Protein AF-A0A940TN45-F1 (afdb_monomer)

pLDDT: mean 89.81, std 8.8, range [52.25, 97.5]

Solvent-accessible surface area (backbone atoms only — not comparable to full-atom values): 5651 Å² total; per-residue (Å²): 133,86,61,75,87,59,41,42,29,38,36,39,66,52,95,95,51,99,62,70,48,76,40,58,52,34,72,54,92,94,42,65,40,25,34,77,42,48,76,83,41,85,62,53,86,79,61,49,70,74,38,73,44,63,31,34,38,21,40,75,94,47,94,57,58,82,46,76,38,53,27,32,26,72,42,76,46,78,31,84,59,76,98,52,45,61,21,28,43,36,32,54,46,65,60,133

Mean predicted aligned error: 4.35 Å

Structure (mmCIF, N/CA/C/O backbone):
data_AF-A0A940TN45-F1
#
_entry.id   AF-A0A940TN45-F1
#
loop_
_atom_site.group_PDB
_atom_site.id
_atom_site.type_symbol
_atom_site.label_atom_id
_atom_site.label_alt_id
_atom_site.label_co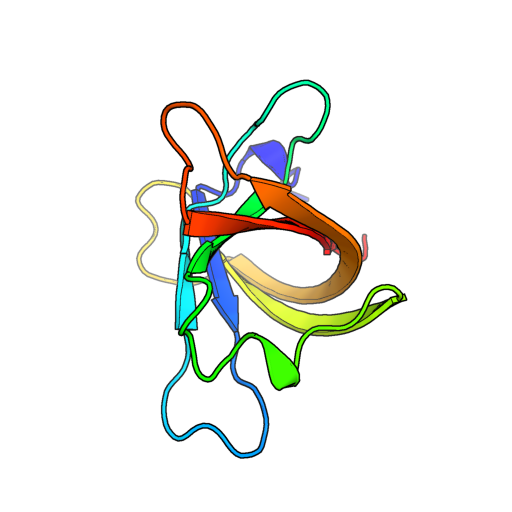mp_id
_atom_site.label_asym_id
_atom_site.label_entity_id
_atom_site.label_seq_id
_atom_site.pdbx_PDB_ins_code
_atom_site.Cartn_x
_atom_site.Cartn_y
_atom_site.Cartn_z
_atom_site.occupancy
_atom_site.B_iso_or_equiv
_atom_site.auth_seq_id
_atom_site.auth_comp_id
_atom_site.auth_asym_id
_atom_site.auth_atom_id
_atom_site.pdbx_PDB_model_num
ATOM 1 N N . MET A 1 1 ? 21.171 5.517 -0.925 1.00 52.25 1 MET A N 1
ATOM 2 C CA . MET A 1 1 ? 19.834 4.895 -1.058 1.00 52.25 1 MET A CA 1
ATOM 3 C C . MET A 1 1 ? 18.807 5.866 -0.480 1.00 52.25 1 MET A C 1
ATOM 5 O O . MET A 1 1 ? 19.051 6.342 0.623 1.00 52.25 1 MET A O 1
ATOM 9 N N . LYS A 1 2 ? 17.756 6.261 -1.223 1.00 56.16 2 LYS A N 1
ATOM 10 C CA . LYS A 1 2 ? 16.735 7.203 -0.711 1.00 56.16 2 LYS A CA 1
ATOM 11 C C . LYS A 1 2 ? 15.956 6.537 0.432 1.00 56.16 2 LYS A C 1
ATOM 13 O O . LYS A 1 2 ? 15.670 5.342 0.352 1.00 56.16 2 LYS A O 1
ATOM 18 N N . ARG A 1 3 ? 15.656 7.290 1.493 1.00 63.62 3 ARG A N 1
ATOM 19 C CA . ARG A 1 3 ? 14.782 6.818 2.577 1.00 63.62 3 ARG A CA 1
ATOM 20 C C . ARG A 1 3 ? 13.321 6.868 2.114 1.00 63.62 3 ARG A C 1
ATOM 22 O O . ARG A 1 3 ? 12.981 7.649 1.230 1.00 63.62 3 ARG A O 1
ATOM 29 N N . ILE A 1 4 ? 12.469 6.016 2.678 1.00 61.22 4 ILE A N 1
ATOM 30 C CA . ILE A 1 4 ? 11.096 5.821 2.181 1.00 61.22 4 ILE A CA 1
ATOM 31 C C . ILE A 1 4 ? 10.209 7.057 2.406 1.00 61.22 4 ILE A C 1
ATOM 33 O O . ILE A 1 4 ? 9.346 7.345 1.583 1.00 61.22 4 ILE A O 1
ATOM 37 N N . ASP A 1 5 ? 10.490 7.843 3.446 1.00 66.88 5 ASP A N 1
ATOM 38 C CA . ASP A 1 5 ? 9.876 9.149 3.728 1.00 66.88 5 ASP A CA 1
ATOM 39 C C . ASP A 1 5 ? 10.144 10.209 2.642 1.00 66.88 5 ASP A C 1
ATOM 41 O O . ASP A 1 5 ? 9.575 11.295 2.684 1.00 66.88 5 ASP A O 1
ATOM 45 N N . GLN A 1 6 ? 10.985 9.901 1.650 1.00 77.38 6 GLN A N 1
ATOM 46 C CA . GLN A 1 6 ? 11.247 10.758 0.494 1.00 77.38 6 GLN A CA 1
ATOM 47 C C . GLN A 1 6 ? 10.403 10.389 -0.732 1.00 77.38 6 GLN A C 1
ATOM 49 O O . GLN A 1 6 ? 10.530 11.049 -1.762 1.00 77.38 6 GLN A O 1
ATOM 54 N N . TYR A 1 7 ? 9.569 9.345 -0.664 1.00 84.81 7 TYR A N 1
ATOM 55 C CA . TYR A 1 7 ? 8.666 8.976 -1.753 1.00 84.81 7 TYR A CA 1
ATOM 56 C C . TYR A 1 7 ? 7.296 9.634 -1.584 1.00 84.81 7 TYR A C 1
ATOM 58 O O . TYR A 1 7 ? 6.738 9.691 -0.494 1.00 84.81 7 TYR A O 1
ATOM 66 N N . GLN A 1 8 ? 6.728 10.110 -2.691 1.00 91.06 8 GLN A N 1
ATOM 67 C CA . GLN A 1 8 ? 5.416 10.761 -2.704 1.00 91.06 8 GLN A CA 1
ATOM 68 C C . GLN A 1 8 ? 4.282 9.768 -2.975 1.00 91.06 8 GLN A C 1
ATOM 70 O O . GLN A 1 8 ? 3.146 9.965 -2.536 1.00 91.06 8 GLN A O 1
ATOM 75 N N . SER A 1 9 ? 4.557 8.734 -3.768 1.00 94.50 9 SER A N 1
ATOM 76 C CA . SER A 1 9 ? 3.527 7.819 -4.243 1.00 94.50 9 SER A CA 1
ATOM 77 C C . SER A 1 9 ? 4.084 6.447 -4.606 1.00 94.50 9 SER A C 1
ATOM 79 O O . SER A 1 9 ? 5.289 6.284 -4.820 1.00 94.50 9 SER A O 1
ATOM 81 N N . VAL A 1 10 ? 3.183 5.469 -4.664 1.00 95.12 10 VAL A N 1
ATOM 82 C CA . VAL A 1 10 ? 3.463 4.097 -5.082 1.00 95.12 10 VAL A CA 1
ATOM 83 C C . VAL A 1 10 ? 2.496 3.644 -6.159 1.00 95.12 10 VAL A C 1
ATOM 85 O O . VAL A 1 10 ? 1.332 4.041 -6.163 1.00 95.12 10 VAL A O 1
ATOM 88 N N . GLU A 1 11 ? 2.972 2.750 -7.012 1.00 96.31 11 GLU A N 1
ATOM 89 C CA . GLU A 1 11 ? 2.146 1.985 -7.938 1.00 96.31 11 GLU A CA 1
ATOM 90 C C . GLU A 1 11 ? 2.316 0.494 -7.665 1.00 96.31 11 GLU A C 1
ATOM 92 O O . GLU A 1 11 ? 3.436 0.013 -7.471 1.00 96.31 11 GLU A O 1
ATOM 97 N N . LEU A 1 12 ? 1.208 -0.240 -7.673 1.00 94.56 12 LEU A N 1
ATOM 98 C CA . LEU A 1 12 ? 1.206 -1.692 -7.583 1.00 94.56 12 LEU A CA 1
ATOM 99 C C . LEU A 1 12 ? 0.248 -2.309 -8.597 1.00 94.56 12 LEU A C 1
ATOM 101 O O . LEU A 1 12 ? -0.816 -1.765 -8.892 1.00 94.56 12 LEU A O 1
ATOM 105 N N . SER A 1 13 ? 0.621 -3.487 -9.079 1.00 92.38 13 SER A N 1
ATOM 106 C CA . SER A 1 13 ? -0.241 -4.366 -9.863 1.00 92.38 13 SER A CA 1
ATOM 107 C C . SER A 1 13 ? -0.499 -5.624 -9.052 1.00 92.38 13 SER A C 1
ATOM 109 O O . SER A 1 13 ? 0.381 -6.096 -8.329 1.00 92.38 13 SER A O 1
ATOM 111 N N . VAL A 1 14 ? -1.711 -6.149 -9.158 1.00 89.38 14 VAL A N 1
ATOM 112 C CA . VAL A 1 14 ? -2.116 -7.378 -8.486 1.00 89.38 14 VAL A CA 1
ATOM 113 C C . VAL A 1 14 ? -2.727 -8.292 -9.529 1.00 89.38 14 VAL A C 1
ATOM 115 O O . VAL A 1 14 ? -3.561 -7.850 -10.318 1.00 89.38 14 VAL A O 1
ATOM 118 N N . ASP A 1 15 ? -2.314 -9.555 -9.521 1.00 85.75 15 ASP A N 1
ATOM 119 C CA . ASP A 1 15 ? -2.852 -10.556 -10.433 1.00 85.75 15 ASP A CA 1
ATOM 120 C C . ASP A 1 15 ? -4.375 -10.663 -10.269 1.00 85.75 15 ASP A C 1
ATOM 122 O O . ASP A 1 15 ? -4.897 -10.772 -9.155 1.00 85.75 15 ASP A O 1
ATOM 126 N N . GLY A 1 16 ? -5.089 -10.614 -11.394 1.00 83.19 16 GLY A N 1
ATOM 127 C CA . GLY A 1 16 ? -6.553 -10.595 -11.429 1.00 83.19 16 GLY A CA 1
ATOM 128 C C . GLY A 1 16 ? -7.182 -9.197 -11.436 1.00 83.19 16 GLY A C 1
ATOM 129 O O . GLY A 1 16 ? -8.404 -9.106 -11.486 1.00 83.19 16 GLY A O 1
ATOM 130 N N . LEU A 1 17 ? -6.385 -8.121 -11.417 1.00 89.31 17 LEU A N 1
ATOM 131 C CA . LEU A 1 17 ? -6.858 -6.753 -11.642 1.00 89.31 17 LEU A CA 1
ATOM 132 C C . LEU A 1 17 ? -6.242 -6.187 -12.927 1.00 89.31 17 LEU A C 1
ATOM 134 O O . LEU A 1 17 ? -5.025 -6.191 -13.093 1.00 89.31 17 LEU A O 1
ATOM 138 N N . ASP A 1 18 ? -7.088 -5.658 -13.811 1.00 85.00 18 ASP A N 1
ATOM 139 C CA . ASP A 1 18 ? -6.686 -5.252 -15.168 1.00 85.00 18 ASP A CA 1
ATOM 140 C C . ASP A 1 18 ? -5.750 -4.035 -15.212 1.00 85.00 18 ASP A C 1
ATOM 142 O O . ASP A 1 18 ? -5.054 -3.818 -16.202 1.00 85.00 18 ASP A O 1
ATOM 146 N N . HIS A 1 19 ? -5.732 -3.220 -14.153 1.00 87.75 19 HIS A N 1
ATOM 147 C CA . HIS A 1 19 ? -5.016 -1.946 -14.138 1.00 87.75 19 HIS A CA 1
ATOM 148 C C . HIS A 1 19 ? -4.165 -1.783 -12.873 1.00 87.75 19 HIS A C 1
ATOM 150 O O . HIS A 1 19 ? -4.602 -2.166 -11.781 1.00 87.75 19 HIS A O 1
ATOM 156 N N . PRO A 1 20 ? -2.965 -1.182 -12.990 1.00 92.44 20 PRO A N 1
ATOM 157 C CA . PRO A 1 20 ? -2.177 -0.805 -11.828 1.00 92.44 20 PRO A CA 1
ATOM 158 C C . PRO A 1 20 ? -2.910 0.252 -10.999 1.00 92.44 20 PRO A C 1
ATOM 160 O O . PRO A 1 20 ? -3.555 1.158 -11.529 1.00 92.44 20 PRO A O 1
ATOM 163 N N . TYR A 1 21 ? -2.765 0.160 -9.682 1.00 95.38 21 TYR A N 1
ATOM 164 C CA . TYR A 1 21 ? -3.277 1.154 -8.753 1.00 95.38 21 TYR A CA 1
ATOM 165 C C . TYR A 1 21 ? -2.155 2.092 -8.337 1.00 95.38 21 TYR A C 1
ATOM 167 O O . TYR A 1 21 ? -1.105 1.637 -7.882 1.00 95.38 21 TYR A O 1
ATOM 175 N N . HIS A 1 22 ? -2.408 3.397 -8.427 1.00 95.62 22 HIS A N 1
ATOM 176 C CA . HIS A 1 22 ? -1.485 4.439 -7.984 1.00 95.62 22 HIS A CA 1
ATOM 177 C C . HIS A 1 22 ? -2.033 5.127 -6.735 1.00 95.62 22 HIS A C 1
ATOM 179 O O . HIS A 1 22 ? -3.133 5.680 -6.744 1.00 95.62 22 HIS A O 1
ATOM 185 N N . PHE A 1 23 ? -1.252 5.125 -5.658 1.00 95.69 23 PHE A N 1
ATOM 186 C CA . PHE A 1 23 ? -1.598 5.765 -4.393 1.00 95.69 23 PHE A CA 1
ATOM 187 C C . PHE A 1 23 ? -0.581 6.824 -3.994 1.00 95.69 23 PHE A C 1
ATOM 189 O O . PHE A 1 23 ? 0.623 6.633 -4.138 1.00 95.69 23 PHE A O 1
ATOM 196 N N . LYS A 1 24 ? -1.061 7.917 -3.396 1.00 94.25 24 LYS A N 1
ATOM 197 C CA . LYS A 1 24 ? -0.201 8.801 -2.600 1.00 94.25 24 LYS A CA 1
ATOM 198 C C . LYS A 1 24 ? 0.186 8.101 -1.297 1.00 94.25 24 LYS A C 1
ATOM 200 O O . LYS A 1 24 ? -0.656 7.428 -0.702 1.00 94.25 24 LYS A O 1
ATOM 205 N N . ILE A 1 25 ? 1.425 8.306 -0.861 1.00 93.38 25 ILE A N 1
ATOM 206 C CA . ILE A 1 25 ? 1.894 7.892 0.462 1.00 93.38 25 ILE A CA 1
ATOM 207 C C . ILE A 1 25 ? 1.518 8.983 1.464 1.00 93.38 25 ILE A C 1
ATOM 209 O O . ILE A 1 25 ? 1.661 10.177 1.193 1.00 93.38 25 ILE A O 1
ATOM 213 N N . TRP A 1 26 ? 1.017 8.564 2.617 1.00 91.94 26 TRP A N 1
ATOM 214 C CA . TRP A 1 26 ? 0.606 9.432 3.705 1.00 91.94 26 TRP A CA 1
ATOM 215 C C . TRP A 1 26 ? 1.372 9.104 4.980 1.00 91.94 26 TRP A C 1
ATOM 217 O O . TRP A 1 26 ? 1.539 7.939 5.344 1.00 91.94 26 TRP A O 1
ATOM 227 N N . HIS A 1 27 ? 1.732 10.159 5.706 1.00 87.94 27 HIS A N 1
ATOM 228 C CA . HIS A 1 27 ? 2.163 10.074 7.095 1.00 87.94 27 HIS A CA 1
ATOM 229 C C . HIS A 1 27 ? 0.936 10.290 7.982 1.00 87.94 27 HIS A C 1
ATOM 231 O O . HIS A 1 27 ? 0.363 11.382 8.009 1.00 87.94 27 HIS A O 1
ATOM 237 N N . VAL A 1 28 ? 0.492 9.244 8.676 1.00 83.69 28 VAL A N 1
ATOM 238 C CA . VAL A 1 28 ? -0.701 9.280 9.527 1.00 83.69 28 VAL A CA 1
ATOM 239 C C . VAL A 1 28 ? -0.334 8.815 10.929 1.00 83.69 28 VAL A C 1
ATOM 241 O O . VAL A 1 28 ? -0.003 7.650 11.147 1.00 83.69 28 VAL A O 1
ATOM 244 N N . ARG A 1 29 ? -0.446 9.725 11.905 1.00 82.12 29 ARG A N 1
ATOM 245 C CA . ARG A 1 29 ? -0.058 9.484 13.306 1.00 82.12 29 ARG A CA 1
ATOM 246 C C . ARG A 1 29 ? 1.407 9.016 13.381 1.00 82.12 29 ARG A C 1
ATOM 248 O O . ARG A 1 29 ? 2.285 9.734 12.920 1.00 82.12 29 ARG A O 1
ATOM 255 N N . SER A 1 30 ? 1.669 7.836 13.944 1.00 79.56 30 SER A N 1
ATOM 256 C CA . SER A 1 30 ? 3.002 7.227 14.044 1.00 79.56 30 SER A CA 1
ATOM 257 C C . SER A 1 30 ? 3.422 6.423 12.805 1.00 79.56 30 SER A C 1
ATOM 259 O O . SER A 1 30 ? 4.536 5.907 12.779 1.00 79.56 30 SER A O 1
ATOM 261 N N . ARG A 1 31 ? 2.560 6.297 11.786 1.00 80.88 31 ARG A N 1
ATOM 262 C CA . ARG A 1 31 ? 2.825 5.510 10.573 1.00 80.88 31 ARG A CA 1
ATOM 263 C C . ARG A 1 31 ? 3.282 6.428 9.452 1.00 80.88 31 ARG A C 1
ATOM 265 O O . ARG A 1 31 ? 2.576 7.372 9.100 1.00 80.88 31 ARG A O 1
ATOM 272 N N . SER A 1 32 ? 4.451 6.160 8.884 1.00 77.75 32 SER A N 1
ATOM 273 C CA . SER A 1 32 ? 5.041 7.013 7.850 1.00 77.75 32 SER A CA 1
ATOM 274 C C . SER A 1 32 ? 4.708 6.588 6.419 1.00 77.75 32 SER A C 1
ATOM 276 O O . SER A 1 32 ? 4.881 7.398 5.518 1.00 77.75 32 SER A O 1
ATOM 278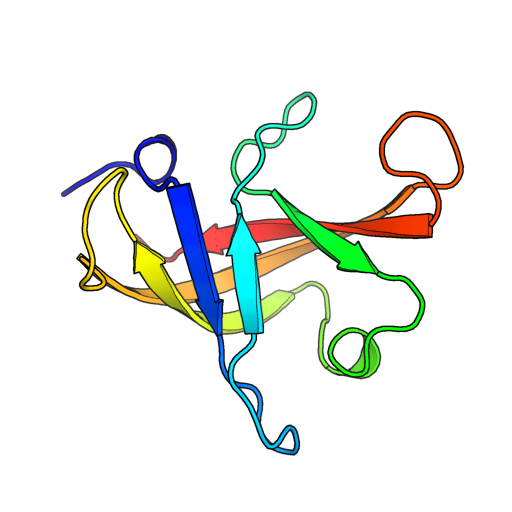 N N . ASN A 1 33 ? 4.211 5.367 6.198 1.00 89.94 33 ASN A N 1
ATOM 279 C CA . ASN A 1 33 ? 4.072 4.796 4.858 1.00 89.94 33 ASN A CA 1
ATOM 280 C C . ASN A 1 33 ? 2.671 4.222 4.632 1.00 89.94 33 ASN A C 1
ATOM 282 O O . ASN A 1 33 ? 2.502 3.027 4.406 1.00 89.94 33 ASN A O 1
ATOM 286 N N . VAL A 1 34 ? 1.650 5.071 4.717 1.00 93.88 34 VAL A N 1
ATOM 287 C CA . VAL A 1 34 ? 0.255 4.636 4.599 1.00 93.88 34 VAL A CA 1
ATOM 288 C C . VAL A 1 34 ? -0.290 4.935 3.210 1.00 93.88 34 VAL A C 1
ATOM 290 O O . VAL A 1 34 ? -0.166 6.056 2.721 1.00 93.88 34 VAL A O 1
ATOM 293 N N . ILE A 1 35 ? -0.970 3.968 2.598 1.00 96.19 35 ILE A N 1
ATOM 294 C CA . ILE A 1 35 ? -1.870 4.234 1.468 1.00 96.19 35 ILE A CA 1
ATOM 295 C C . ILE A 1 35 ? -3.324 4.144 1.923 1.00 96.19 35 ILE A C 1
ATOM 297 O O . ILE A 1 35 ? -3.670 3.388 2.833 1.00 96.19 35 ILE A O 1
ATOM 301 N N . LEU A 1 36 ? -4.181 4.938 1.284 1.00 95.94 36 LEU A N 1
ATOM 302 C CA . LEU A 1 36 ? -5.612 4.968 1.560 1.00 95.94 36 LEU A CA 1
ATOM 303 C C . LEU A 1 36 ? -6.351 4.174 0.491 1.00 95.94 36 LEU A C 1
ATOM 305 O O . LEU A 1 36 ? -6.382 4.572 -0.673 1.00 95.94 36 LEU A O 1
ATOM 309 N N . VAL A 1 37 ? -6.978 3.076 0.896 1.00 96.56 37 VAL A N 1
ATOM 310 C CA . VAL A 1 37 ? -7.754 2.211 0.004 1.00 96.56 37 VAL A CA 1
ATOM 311 C C . VAL A 1 37 ? -9.225 2.363 0.350 1.00 96.56 37 VAL A C 1
ATOM 313 O O . VAL A 1 37 ? -9.617 2.166 1.496 1.00 96.56 37 VAL A O 1
ATOM 316 N N . ARG A 1 38 ? -10.065 2.738 -0.617 1.00 95.31 38 ARG A N 1
ATOM 317 C CA . ARG A 1 38 ? -11.510 2.836 -0.372 1.00 95.31 38 ARG A CA 1
ATOM 318 C C . ARG A 1 38 ? -12.084 1.480 0.037 1.00 95.31 38 ARG A C 1
ATOM 320 O O . ARG A 1 38 ? -11.668 0.448 -0.486 1.00 95.31 38 ARG A O 1
ATOM 327 N N . LYS A 1 39 ? -13.088 1.493 0.918 1.00 94.94 39 LYS A N 1
ATOM 328 C CA . LYS A 1 39 ? -13.770 0.276 1.393 1.00 94.94 39 LYS A CA 1
ATOM 329 C C . LYS A 1 39 ? -14.419 -0.571 0.290 1.00 94.94 39 LYS A C 1
ATOM 331 O O . LYS A 1 39 ? -14.676 -1.744 0.513 1.00 94.94 39 LYS A O 1
ATOM 336 N N . ASP A 1 40 ? -14.713 0.033 -0.856 1.00 94.50 40 ASP A N 1
ATOM 337 C CA . ASP A 1 40 ? -15.344 -0.580 -2.028 1.00 94.50 40 ASP A CA 1
ATOM 338 C C . ASP A 1 40 ? -14.359 -0.801 -3.188 1.00 94.50 40 ASP A C 1
ATOM 340 O O . ASP A 1 40 ? -14.770 -1.076 -4.310 1.00 94.50 40 ASP A O 1
ATOM 344 N N . SER A 1 41 ? -13.053 -0.667 -2.938 1.00 93.88 41 SER A N 1
ATOM 345 C CA . SER A 1 41 ? -12.031 -0.931 -3.947 1.00 93.88 41 SER A CA 1
ATOM 346 C C . SER A 1 41 ? -11.907 -2.428 -4.228 1.00 93.88 41 SER A C 1
ATOM 348 O O . SER A 1 41 ? -11.707 -3.214 -3.300 1.00 93.88 41 SER A O 1
ATOM 350 N N . ASN A 1 42 ? -11.884 -2.802 -5.510 1.00 94.50 42 ASN A N 1
ATOM 351 C CA . ASN A 1 42 ? -11.583 -4.168 -5.952 1.00 94.50 42 ASN A CA 1
ATOM 352 C C . ASN A 1 42 ? -10.182 -4.632 -5.535 1.00 94.50 42 ASN A C 1
ATOM 354 O O . ASN A 1 42 ? -9.923 -5.825 -5.518 1.00 94.50 42 ASN A O 1
ATOM 358 N N . LEU A 1 43 ? -9.284 -3.712 -5.166 1.00 94.69 43 LEU A N 1
ATOM 359 C CA . LEU A 1 43 ? -7.976 -4.054 -4.613 1.00 94.69 43 LEU A CA 1
ATOM 360 C C . LEU A 1 43 ? -8.072 -4.676 -3.215 1.00 94.69 43 LEU A C 1
ATOM 362 O O . LEU A 1 43 ? -7.260 -5.529 -2.869 1.00 94.69 43 LEU A O 1
ATOM 366 N N . LEU A 1 44 ? -9.032 -4.236 -2.396 1.00 94.31 44 LEU A N 1
ATOM 367 C CA . LEU A 1 44 ? -9.064 -4.535 -0.963 1.00 94.31 44 LEU A CA 1
ATOM 368 C C . LEU A 1 44 ? -9.062 -6.045 -0.644 1.00 94.31 44 LEU A C 1
ATOM 370 O O . LEU A 1 44 ? -8.283 -6.434 0.225 1.00 94.31 44 LEU A O 1
ATOM 374 N N . PRO A 1 45 ? -9.825 -6.913 -1.345 1.00 94.31 45 PRO A N 1
ATOM 375 C CA . PRO A 1 45 ? -9.796 -8.362 -1.118 1.00 94.31 45 PRO A CA 1
ATOM 376 C C . PRO A 1 45 ? -8.434 -9.027 -1.366 1.00 94.31 45 PRO A C 1
ATOM 378 O O . PRO A 1 45 ? -8.194 -10.130 -0.883 1.00 94.31 45 PRO A O 1
ATOM 381 N N . HIS A 1 46 ? -7.538 -8.373 -2.108 1.00 94.31 46 HIS A N 1
ATOM 382 C CA . HIS A 1 46 ? -6.205 -8.892 -2.413 1.00 94.31 46 HIS A CA 1
ATOM 383 C C . HIS A 1 46 ? -5.142 -8.439 -1.403 1.00 94.31 46 HIS A C 1
ATOM 385 O O . HIS A 1 46 ? -3.994 -8.886 -1.461 1.00 94.31 46 HIS A O 1
ATOM 391 N N . LEU A 1 47 ? -5.501 -7.549 -0.474 1.00 95.06 47 LEU A N 1
ATOM 392 C CA . LEU A 1 47 ? -4.601 -7.045 0.554 1.00 95.06 47 LEU A CA 1
ATOM 393 C C . LEU A 1 47 ? -4.744 -7.877 1.827 1.00 95.06 47 LEU A C 1
ATOM 395 O O . LEU A 1 47 ? -5.842 -8.100 2.330 1.00 95.06 47 LEU A O 1
ATOM 399 N N . ARG A 1 48 ? -3.611 -8.306 2.381 1.00 96.00 48 ARG A N 1
ATOM 400 C CA . ARG A 1 48 ? -3.554 -9.051 3.643 1.00 96.00 48 ARG A CA 1
ATOM 401 C C . ARG A 1 48 ? -2.334 -8.638 4.447 1.00 96.00 48 ARG A C 1
ATOM 403 O O . ARG A 1 48 ? -1.262 -8.456 3.873 1.00 96.00 48 ARG A O 1
ATOM 410 N N . VAL A 1 49 ? -2.484 -8.534 5.764 1.00 97.50 49 VAL A N 1
ATOM 411 C CA . VAL A 1 49 ? -1.352 -8.313 6.676 1.00 97.50 49 VAL A CA 1
ATOM 412 C C . VAL A 1 49 ? -0.333 -9.447 6.514 1.00 97.50 49 VAL A C 1
ATOM 414 O O . VAL A 1 49 ? -0.703 -10.611 6.372 1.00 97.50 49 VAL A O 1
ATOM 417 N N . GLY A 1 50 ? 0.951 -9.095 6.454 1.00 97.06 50 GLY A N 1
ATOM 418 C CA . GLY A 1 50 ? 2.059 -9.996 6.125 1.00 97.06 50 GLY A CA 1
ATOM 419 C C . GLY A 1 50 ? 2.197 -10.321 4.631 1.00 97.06 50 GLY A C 1
ATOM 420 O O . GLY A 1 50 ? 3.197 -10.911 4.223 1.00 97.06 50 GLY A O 1
ATOM 421 N N . GLY A 1 51 ? 1.227 -9.932 3.797 1.00 95.62 51 GLY A N 1
ATOM 422 C CA . GLY A 1 51 ? 1.30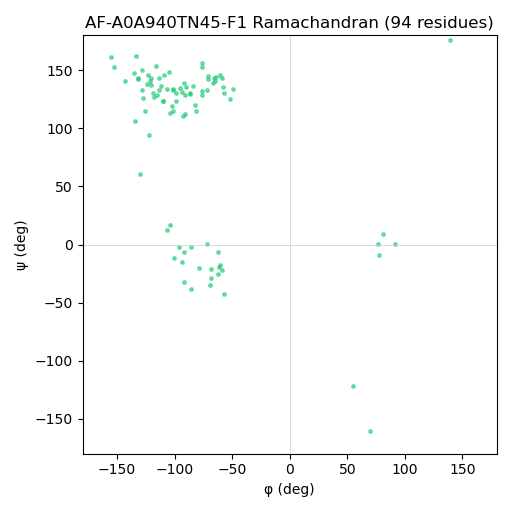3 -10.068 2.347 1.00 95.62 51 GLY A CA 1
ATOM 423 C C . GLY A 1 51 ? 2.408 -9.193 1.762 1.00 95.62 51 GLY A C 1
ATOM 424 O O . GLY A 1 51 ? 2.635 -8.077 2.231 1.00 95.62 51 GLY A O 1
ATOM 425 N N . ARG A 1 52 ? 3.082 -9.706 0.730 1.00 95.56 52 ARG A N 1
ATOM 426 C CA . ARG A 1 52 ? 4.143 -8.994 0.016 1.00 95.56 52 ARG A CA 1
ATOM 427 C C . ARG A 1 52 ? 3.703 -8.657 -1.395 1.00 95.56 52 ARG A C 1
ATOM 429 O O . ARG A 1 52 ? 3.123 -9.497 -2.078 1.00 95.56 52 ARG A O 1
ATOM 436 N N . LEU A 1 53 ? 3.998 -7.436 -1.817 1.00 94.94 53 LEU A N 1
ATOM 437 C CA . LEU A 1 53 ? 3.660 -6.910 -3.133 1.00 94.94 53 LEU A CA 1
ATOM 438 C C . LEU A 1 53 ? 4.890 -6.247 -3.739 1.00 94.94 53 LEU A C 1
ATOM 440 O O . LEU A 1 53 ? 5.662 -5.599 -3.037 1.00 94.94 53 LEU A O 1
ATOM 444 N N . LYS A 1 54 ? 5.061 -6.377 -5.053 1.00 94.69 54 LYS A N 1
ATOM 445 C CA . LYS A 1 54 ? 6.056 -5.591 -5.784 1.00 94.69 54 LYS A CA 1
ATOM 446 C C . LYS A 1 54 ? 5.457 -4.225 -6.087 1.00 94.69 54 LYS A C 1
ATOM 448 O O . LYS A 1 54 ? 4.435 -4.142 -6.763 1.00 94.69 54 LYS A O 1
ATOM 453 N N . MET A 1 55 ? 6.088 -3.170 -5.587 1.00 95.12 55 MET A N 1
ATOM 454 C CA . MET A 1 55 ? 5.613 -1.800 -5.748 1.00 95.12 55 MET A CA 1
ATOM 455 C C . MET A 1 55 ? 6.681 -0.927 -6.393 1.00 95.12 55 MET A C 1
ATOM 457 O O . MET A 1 55 ? 7.861 -1.005 -6.047 1.00 95.12 55 MET A O 1
ATOM 461 N N . LYS A 1 56 ? 6.263 -0.069 -7.318 1.00 95.19 56 LYS A N 1
ATOM 462 C CA . LYS A 1 56 ? 7.094 0.997 -7.875 1.00 95.19 56 LYS A CA 1
ATOM 463 C C . LYS A 1 56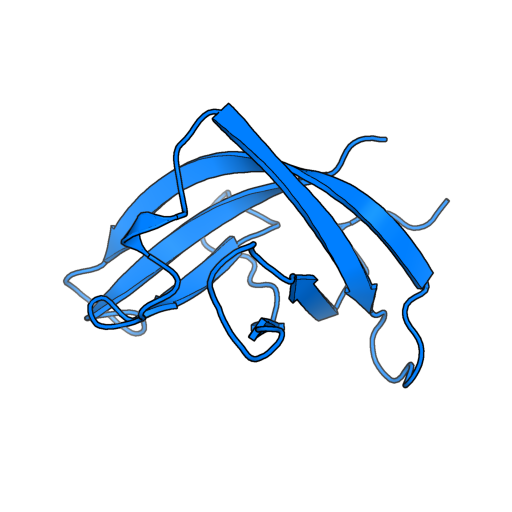 ? 6.977 2.229 -6.983 1.00 95.19 56 LYS A C 1
ATOM 465 O O . LYS A 1 56 ? 5.864 2.642 -6.672 1.00 95.19 56 LYS A O 1
ATOM 470 N N . TYR A 1 57 ? 8.104 2.816 -6.593 1.00 93.38 57 TYR A N 1
ATOM 471 C CA . TYR A 1 57 ? 8.143 4.011 -5.741 1.00 93.38 57 TYR A CA 1
ATOM 472 C C . TYR A 1 57 ? 8.534 5.243 -6.548 1.00 93.38 57 TYR A C 1
ATOM 474 O O . TYR A 1 57 ? 9.510 5.198 -7.295 1.00 93.38 57 TYR A O 1
ATOM 482 N N . TYR A 1 58 ? 7.808 6.342 -6.359 1.00 93.25 58 TYR A N 1
ATOM 483 C CA . TYR A 1 58 ? 8.012 7.592 -7.091 1.00 93.25 58 TYR A CA 1
ATOM 484 C C . TYR A 1 58 ? 8.395 8.718 -6.134 1.00 93.25 58 TYR A C 1
ATOM 486 O O . TYR A 1 58 ? 7.700 8.984 -5.144 1.00 93.25 58 TYR A O 1
ATOM 494 N N . SER A 1 59 ? 9.500 9.395 -6.435 1.00 89.94 59 SER A N 1
ATOM 495 C CA . SER A 1 59 ? 9.919 10.604 -5.724 1.00 89.94 59 SER A CA 1
ATOM 496 C C . SER A 1 59 ? 9.078 11.816 -6.146 1.00 89.94 59 SER A C 1
ATOM 498 O O . SER A 1 59 ? 8.533 11.834 -7.251 1.00 89.94 59 SER A O 1
ATOM 500 N N . PRO A 1 60 ? 8.982 12.853 -5.297 1.00 86.56 60 PRO A N 1
ATOM 501 C CA . PRO A 1 60 ? 8.303 14.094 -5.638 1.00 86.56 60 PRO A CA 1
AT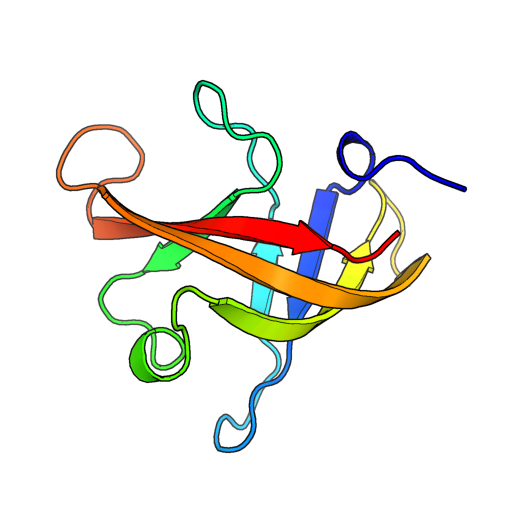OM 502 C C . PRO A 1 60 ? 8.804 14.686 -6.960 1.00 86.56 60 PRO A C 1
ATOM 504 O O . PRO A 1 60 ? 9.999 14.920 -7.124 1.00 86.56 60 PRO A O 1
ATOM 507 N N . GLY A 1 61 ? 7.882 14.941 -7.890 1.00 83.69 61 GLY A N 1
ATOM 508 C CA . GLY A 1 61 ? 8.183 15.568 -9.182 1.00 83.69 61 GLY A CA 1
ATOM 509 C C . GLY A 1 61 ? 8.843 14.654 -10.221 1.00 83.69 61 GLY A C 1
ATOM 510 O O . GLY A 1 61 ? 9.099 15.108 -11.333 1.00 83.69 61 GLY A O 1
ATOM 511 N N . GLU A 1 62 ? 9.094 13.381 -9.902 1.00 85.12 62 GLU A N 1
ATOM 512 C CA . GLU A 1 62 ? 9.632 12.417 -10.862 1.00 85.12 62 GLU A CA 1
ATOM 513 C C . GLU A 1 62 ? 8.496 11.679 -11.590 1.00 85.12 62 GLU A C 1
ATOM 515 O O . GLU A 1 62 ? 7.594 11.118 -10.969 1.00 85.12 62 GLU A O 1
ATOM 520 N N . ALA A 1 63 ? 8.554 11.661 -12.927 1.00 81.56 63 ALA A N 1
ATOM 521 C CA . ALA A 1 63 ? 7.607 10.921 -13.768 1.00 81.56 63 ALA A CA 1
ATOM 522 C C . ALA A 1 63 ? 7.909 9.412 -13.830 1.00 81.56 63 ALA A C 1
ATOM 524 O O . ALA A 1 63 ? 7.038 8.617 -14.171 1.00 81.56 63 ALA A O 1
ATOM 525 N N . TYR A 1 64 ? 9.142 9.019 -13.501 1.00 86.44 64 TYR A N 1
ATOM 526 C CA . TYR A 1 64 ? 9.600 7.633 -13.526 1.00 86.44 64 TYR A CA 1
ATOM 527 C C . TYR A 1 64 ? 9.801 7.107 -12.105 1.00 86.44 64 TYR A C 1
ATOM 529 O O . TYR A 1 64 ? 10.216 7.864 -11.225 1.00 86.44 64 TYR A O 1
ATOM 537 N N . PRO A 1 65 ? 9.540 5.813 -11.860 1.00 88.25 65 PRO A N 1
ATOM 538 C CA . PRO A 1 65 ? 9.781 5.240 -10.552 1.00 88.25 65 PRO A CA 1
ATOM 539 C C . PRO A 1 65 ? 11.281 5.112 -10.289 1.00 88.25 65 PRO A C 1
ATOM 541 O O . PRO A 1 65 ? 12.063 4.749 -11.166 1.00 88.25 65 PRO A O 1
ATOM 544 N N . ASN A 1 66 ? 11.679 5.301 -9.036 1.00 86.44 66 ASN A N 1
ATOM 545 C CA . ASN A 1 66 ? 13.052 5.097 -8.571 1.00 86.44 66 ASN A CA 1
ATOM 546 C C . ASN A 1 66 ? 13.453 3.612 -8.500 1.00 86.44 66 ASN A C 1
ATOM 548 O O . ASN A 1 66 ? 14.562 3.299 -8.068 1.00 86.44 66 ASN A O 1
ATOM 552 N N . GLY A 1 67 ? 12.542 2.706 -8.860 1.00 87.69 67 GLY A N 1
ATOM 553 C CA . GLY A 1 67 ? 12.725 1.262 -8.854 1.00 87.69 67 GLY A CA 1
ATOM 554 C C . GLY A 1 67 ? 11.490 0.519 -8.350 1.00 87.69 67 GLY A C 1
ATOM 555 O O . GLY A 1 67 ? 10.502 1.124 -7.925 1.00 87.69 67 GLY A O 1
ATOM 556 N N . ILE A 1 68 ? 11.576 -0.810 -8.395 1.00 92.25 68 ILE A N 1
ATOM 557 C CA . ILE A 1 68 ? 10.597 -1.731 -7.814 1.00 92.25 68 ILE A CA 1
ATOM 558 C C . ILE A 1 68 ? 11.163 -2.247 -6.492 1.00 92.25 68 ILE A C 1
ATOM 560 O O . ILE A 1 68 ? 12.319 -2.662 -6.438 1.00 92.25 68 ILE A O 1
ATOM 564 N N . ARG A 1 69 ? 10.347 -2.245 -5.438 1.00 92.31 69 ARG A N 1
ATOM 565 C CA . ARG 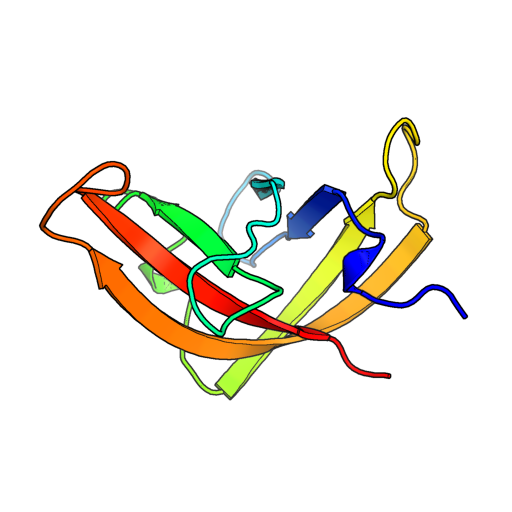A 1 69 ? 10.676 -2.826 -4.133 1.00 92.31 69 ARG A CA 1
ATOM 566 C C . ARG A 1 69 ? 9.636 -3.868 -3.751 1.00 92.31 69 ARG A C 1
ATOM 568 O O . ARG A 1 69 ? 8.461 -3.729 -4.090 1.00 92.31 69 ARG A O 1
ATOM 575 N N . GLU A 1 70 ? 10.075 -4.911 -3.058 1.00 95.38 70 GLU A N 1
ATOM 576 C CA . GLU A 1 70 ? 9.152 -5.805 -2.367 1.00 95.38 70 GLU A CA 1
ATOM 577 C C . GLU A 1 70 ? 8.672 -5.098 -1.101 1.00 95.38 70 GLU A C 1
ATOM 579 O O . GLU A 1 70 ? 9.476 -4.598 -0.325 1.00 95.38 70 GLU A O 1
ATOM 584 N N . THR A 1 71 ? 7.364 -5.031 -0.896 1.00 95.31 71 THR A N 1
ATOM 585 C CA . THR A 1 71 ? 6.758 -4.284 0.203 1.00 95.31 71 THR A CA 1
ATOM 586 C C . THR A 1 71 ? 5.809 -5.183 0.967 1.00 95.31 71 THR A C 1
ATOM 588 O O . THR A 1 71 ? 4.900 -5.774 0.384 1.00 95.31 71 THR A O 1
ATOM 591 N N . THR A 1 72 ? 6.013 -5.270 2.279 1.00 96.62 72 THR A N 1
ATOM 592 C CA . THR A 1 72 ? 5.154 -6.018 3.198 1.00 96.62 72 THR A CA 1
ATOM 593 C C . THR A 1 72 ? 4.046 -5.115 3.727 1.00 96.62 72 THR A C 1
ATOM 595 O O . THR A 1 72 ? 4.303 -3.984 4.134 1.00 96.62 72 THR A O 1
ATOM 598 N N . ILE A 1 73 ? 2.813 -5.617 3.762 1.00 96.56 73 ILE A N 1
ATOM 599 C CA . ILE A 1 73 ? 1.697 -4.943 4.433 1.00 96.56 73 ILE A CA 1
ATOM 600 C C . ILE A 1 73 ? 1.779 -5.243 5.932 1.00 96.56 73 ILE A C 1
ATOM 602 O O . ILE A 1 73 ? 1.625 -6.394 6.341 1.00 96.56 73 ILE A O 1
ATOM 606 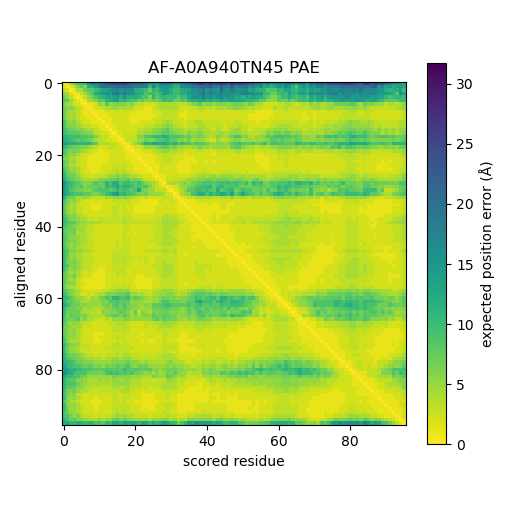N N . LYS A 1 74 ? 2.019 -4.225 6.760 1.00 96.06 74 LYS A N 1
ATOM 607 C CA . LYS A 1 74 ? 2.203 -4.385 8.214 1.00 96.06 74 LYS A CA 1
ATOM 608 C C . LYS A 1 74 ? 0.903 -4.376 8.989 1.00 96.06 74 LYS A C 1
ATOM 610 O O . LYS A 1 74 ? 0.765 -5.128 9.947 1.00 96.06 74 LYS A O 1
ATOM 615 N N . ASP A 1 75 ? -0.024 -3.529 8.572 1.00 96.00 75 ASP A N 1
ATOM 616 C CA . ASP A 1 75 ? -1.324 -3.380 9.205 1.00 96.00 75 ASP A CA 1
ATOM 617 C C . ASP A 1 75 ? -2.354 -2.899 8.183 1.00 96.00 75 ASP A C 1
ATOM 619 O O . ASP A 1 75 ? -2.016 -2.225 7.204 1.00 96.00 75 ASP A O 1
ATOM 623 N N . ILE A 1 76 ? -3.616 -3.245 8.421 1.00 96.38 76 ILE A N 1
ATOM 624 C CA . ILE A 1 76 ? -4.762 -2.760 7.655 1.00 96.38 76 ILE A CA 1
ATOM 625 C C . ILE A 1 76 ? -5.832 -2.355 8.665 1.00 96.38 76 ILE A C 1
ATOM 627 O O . ILE A 1 76 ? -6.499 -3.204 9.252 1.00 96.38 76 ILE A O 1
ATOM 631 N N . SER A 1 77 ? -6.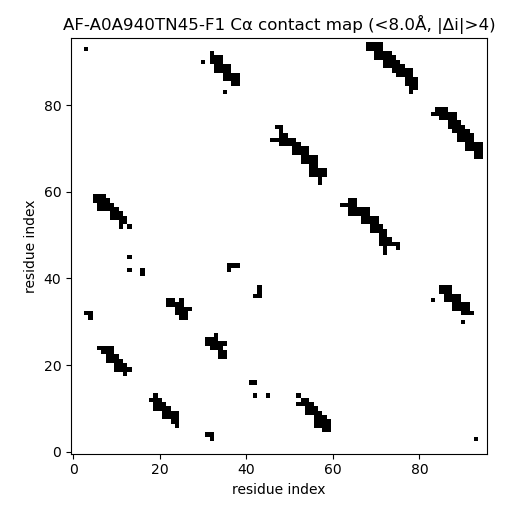036 -1.053 8.841 1.00 94.94 77 SER A N 1
ATOM 632 C CA . SER A 1 77 ? -7.023 -0.528 9.788 1.00 94.94 77 SER A CA 1
ATOM 633 C C . SER A 1 77 ? -8.087 0.289 9.070 1.00 94.94 77 SER A C 1
ATOM 635 O O . SER A 1 77 ? -7.767 1.188 8.292 1.00 94.94 77 SER A O 1
ATOM 637 N N . ARG A 1 78 ? -9.358 0.007 9.347 1.00 94.31 78 ARG A N 1
ATOM 638 C CA . ARG A 1 78 ? -10.494 0.761 8.808 1.00 94.31 78 ARG A CA 1
ATOM 639 C C . ARG A 1 78 ? -10.635 2.090 9.542 1.00 94.31 78 ARG A C 1
ATOM 641 O O . ARG A 1 78 ? -10.661 2.080 10.769 1.00 94.31 78 ARG A O 1
ATOM 648 N N . GLU A 1 79 ? -10.783 3.198 8.815 1.00 90.62 79 GLU A N 1
ATOM 649 C CA . GLU A 1 79 ? -11.195 4.465 9.420 1.00 90.62 79 GLU A CA 1
ATOM 650 C C . GLU A 1 79 ? -12.668 4.781 9.169 1.00 90.62 79 GLU A C 1
ATOM 652 O O . GLU A 1 79 ? -13.129 4.964 8.038 1.00 90.62 79 GLU A O 1
ATOM 657 N N . GLU A 1 80 ? -13.409 4.884 10.271 1.00 87.69 80 GLU A N 1
ATOM 658 C CA . GLU A 1 80 ? -14.850 5.157 10.283 1.00 87.69 80 GLU A CA 1
ATOM 659 C C . GLU A 1 80 ? -15.177 6.617 10.602 1.00 87.69 80 GLU A C 1
ATOM 661 O O . GLU A 1 80 ? -16.318 7.058 10.430 1.00 87.69 80 GLU A O 1
ATOM 666 N N . GLN A 1 81 ? -14.180 7.382 11.047 1.00 86.94 81 GLN A N 1
ATOM 667 C CA . GLN A 1 81 ? -14.341 8.759 11.496 1.00 86.94 81 GLN A CA 1
ATOM 668 C C . GLN A 1 81 ? -13.261 9.675 10.904 1.00 86.94 81 GLN A C 1
ATOM 670 O O . GLN A 1 81 ? -12.222 9.233 10.415 1.00 86.94 81 GLN A O 1
ATOM 675 N N . GLY A 1 82 ? -13.519 10.984 10.940 1.00 87.19 82 GLY A N 1
ATOM 676 C CA . GLY A 1 82 ? -12.577 12.004 10.480 1.00 87.19 82 GLY A CA 1
ATOM 677 C C . GLY A 1 82 ? -12.365 12.042 8.962 1.00 87.19 82 GLY A C 1
ATOM 678 O O . GLY A 1 82 ? -13.181 11.564 8.174 1.00 87.19 82 GLY A O 1
ATOM 679 N N . ARG A 1 83 ? -11.246 12.654 8.547 1.00 88.00 83 ARG A N 1
ATOM 680 C CA . ARG A 1 83 ? -10.935 12.975 7.139 1.00 88.00 83 ARG A CA 1
ATOM 681 C C . ARG A 1 83 ? -10.808 11.748 6.228 1.00 88.00 83 ARG A C 1
ATOM 683 O O . ARG A 1 83 ? -11.013 11.876 5.026 1.00 88.00 83 ARG A O 1
ATOM 690 N N . PHE A 1 84 ? -10.470 10.583 6.778 1.00 89.94 84 PHE A N 1
ATOM 691 C CA . PHE A 1 84 ? -10.273 9.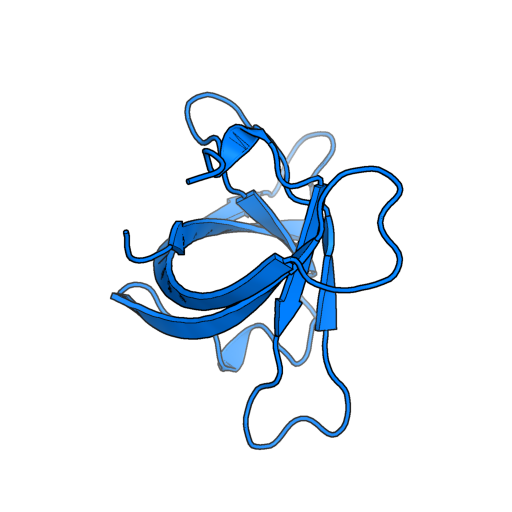347 6.013 1.00 89.94 84 PHE A CA 1
ATOM 692 C C . PHE A 1 84 ? -11.435 8.358 6.153 1.00 89.94 84 PHE A C 1
ATOM 694 O O . PHE A 1 84 ? -11.289 7.190 5.798 1.00 89.94 84 PHE A O 1
ATOM 701 N N . LYS A 1 85 ? -12.603 8.816 6.624 1.00 93.25 85 LYS A N 1
ATOM 702 C CA . LYS A 1 85 ? -13.807 7.985 6.730 1.00 93.25 85 LYS A CA 1
ATOM 703 C C . LYS A 1 85 ? -14.088 7.230 5.425 1.00 93.25 85 LYS A C 1
ATOM 705 O O . LYS A 1 85 ? -14.060 7.808 4.337 1.00 93.25 85 LYS A O 1
ATOM 710 N N . GLY A 1 86 ? -14.385 5.936 5.543 1.00 94.56 86 GLY A N 1
ATOM 711 C CA . GLY A 1 86 ? -14.684 5.064 4.403 1.00 94.56 86 GLY A CA 1
ATOM 712 C C . GLY A 1 86 ? -13.449 4.531 3.671 1.00 94.56 86 GLY A C 1
ATOM 713 O O . GLY A 1 86 ? -13.598 3.906 2.619 1.00 94.56 86 GLY A O 1
ATOM 714 N N . HIS A 1 87 ? -12.255 4.751 4.225 1.00 95.88 87 HIS A N 1
ATOM 715 C CA . HIS A 1 87 ? -11.000 4.199 3.726 1.00 95.88 87 HIS A CA 1
ATOM 716 C C . HIS A 1 87 ? -10.377 3.250 4.750 1.00 95.88 87 HIS A C 1
ATOM 718 O O . HIS A 1 87 ? -10.568 3.374 5.958 1.00 95.88 87 HIS A O 1
ATOM 724 N N . PHE A 1 88 ? -9.591 2.315 4.241 1.00 96.56 88 PHE A N 1
ATOM 725 C CA . PHE A 1 88 ? -8.627 1.540 4.995 1.00 96.56 88 PHE A CA 1
ATOM 726 C C . PHE A 1 88 ? -7.259 2.201 4.876 1.00 96.56 88 PHE A C 1
ATOM 728 O O . PHE A 1 88 ? -6.837 2.602 3.789 1.00 96.56 88 PHE A O 1
ATOM 735 N N . LEU A 1 89 ? -6.579 2.307 6.009 1.00 95.69 89 LEU A N 1
ATOM 736 C CA . LEU A 1 89 ? -5.192 2.722 6.115 1.00 95.69 89 LEU A CA 1
ATOM 737 C C . LEU A 1 89 ? -4.357 1.452 6.039 1.00 95.69 89 LEU A C 1
ATOM 739 O O . LEU A 1 89 ? -4.423 0.615 6.941 1.00 95.69 89 LEU A O 1
ATOM 743 N N . VAL A 1 90 ? -3.605 1.313 4.956 1.00 96.69 90 VAL A N 1
ATOM 744 C CA . VAL A 1 90 ? -2.729 0.167 4.712 1.00 96.69 90 VAL A CA 1
ATOM 745 C C . VAL A 1 90 ? -1.301 0.617 4.973 1.00 96.69 90 VAL A C 1
ATOM 747 O O . VAL A 1 90 ? -0.796 1.485 4.261 1.00 96.69 90 VAL A O 1
ATOM 750 N N . ASP A 1 91 ? -0.682 0.063 6.011 1.00 95.69 91 ASP A N 1
ATOM 751 C CA . ASP A 1 91 ? 0.681 0.398 6.424 1.00 95.69 91 ASP A CA 1
ATOM 752 C C . ASP A 1 91 ? 1.705 -0.450 5.661 1.00 95.69 91 ASP A C 1
ATOM 754 O O . ASP A 1 91 ? 1.573 -1.676 5.582 1.00 95.69 91 ASP A O 1
ATOM 758 N N . LEU A 1 92 ? 2.709 0.205 5.081 1.00 95.06 92 LEU A N 1
ATOM 759 C CA . LEU A 1 92 ? 3.664 -0.387 4.151 1.00 95.06 92 LEU A CA 1
ATOM 760 C C . LEU A 1 92 ? 5.082 -0.423 4.733 1.00 95.06 92 LEU A C 1
ATOM 762 O O . LEU A 1 92 ? 5.629 0.588 5.174 1.00 95.06 92 LEU A O 1
ATOM 766 N N . GLU A 1 93 ? 5.733 -1.577 4.616 1.00 93.69 93 GLU A N 1
ATOM 767 C CA . GLU A 1 93 ? 7.146 -1.775 4.946 1.00 93.69 93 GLU A CA 1
ATOM 768 C C . GLU A 1 93 ? 7.903 -2.298 3.714 1.00 93.69 93 GLU A C 1
ATOM 770 O O . GLU A 1 93 ? 7.894 -3.501 3.437 1.00 93.69 93 GLU A O 1
ATOM 775 N N . PRO A 1 94 ? 8.525 -1.402 2.929 1.00 90.94 94 PRO A N 1
ATOM 776 C CA . PRO A 1 94 ? 9.402 -1.774 1.825 1.00 90.94 94 PRO A CA 1
ATOM 777 C C . PRO A 1 94 ? 10.647 -2.493 2.345 1.00 90.94 94 PRO A C 1
ATOM 779 O O . PRO A 1 94 ? 11.238 -2.081 3.344 1.00 90.94 94 PRO A O 1
ATOM 782 N N . SER A 1 95 ? 11.084 -3.527 1.631 1.00 86.94 95 SER A N 1
ATOM 783 C CA . SER A 1 95 ? 12.378 -4.161 1.846 1.00 86.94 95 SER A CA 1
ATOM 784 C C . SER A 1 95 ? 13.495 -3.129 1.664 1.00 86.94 95 SER A C 1
ATOM 786 O O . SER A 1 95 ? 13.396 -2.241 0.803 1.00 86.94 95 SER A O 1
ATOM 788 N N . GLN A 1 96 ? 14.545 -3.249 2.480 1.00 70.44 96 GLN A N 1
ATOM 789 C CA . GLN A 1 96 ? 15.727 -2.387 2.393 1.00 70.44 96 GLN A CA 1
ATOM 790 C C . GLN A 1 96 ? 16.398 -2.505 1.025 1.00 70.44 96 GLN A C 1
ATOM 792 O O . GLN A 1 96 ? 16.539 -3.644 0.535 1.00 70.44 96 GLN A O 1
#

Foldseek 3Di:
DDDQLQFQKKWFDDPPDPDIDIFGADDDDPARGWGWAALPDPCVVVDDAQDWTWMFTHGPPDPHGPDTWIKGFHDWAADCDDPRHRIIITGIDTDD

Nearest PDB structures (foldseek):
  5vx6-assembly1_A  TM=6.402E-01  e=6.811E-02  Bacillus subtilis subsp. subtilis str. 168
  2ig6-assembly1_B  TM=4.560E-01  e=6.283E-01  Clostridium acetobutylicum
  2ig6-assembly1_A  TM=5.075E-01  e=1.416E+00  Clostridium acetobutylicum
  2z6b-assembly1_D  TM=4.015E-01  e=1.667E+00  Tequatrovirus T4
  5iv5-assembly1_YD  TM=4.138E-01  e=1.857E+00  Tequatrovirus T4

Radius of gyration: 12.79 Å; Cα contacts (8 Å, |Δi|>4): 192; chains: 1; bounding box: 35×26×29 Å

Secondary structure (DSSP, 8-state):
---GGG--EEEE--TT-SS-EEEE-EEETTEEEEEEEETT-TTGGG--TT-EEEEEEE-TT-SS-S-EEEEEEEEEEEE-SGGGTTEEEEEEEE--

Sequence (96 aa):
MKRIDQYQSVELSVDGLDHPYHFKIWHVRSRSNVILVRKDSNLLPHLRVGGRLKMKYYSPGEAYPNGIRETTIKDISREEQGRFKGHFLVDLEPSQ